Protein AF-A0A7Z0Q3G5-F1 (afdb_monomer_lite)

Sequence (96 aa):
MSTLLAPARVAALPRFVGSSLIGQLELNRHQYLRATLTERAGRQTISIARWKQTPTGERRCGQSLEFGAHRAAAVVQLLKEVLRAIEARGEGAENG

Structure (mmCIF, N/CA/C/O backbone):
data_AF-A0A7Z0Q3G5-F1
#
_entry.id   AF-A0A7Z0Q3G5-F1
#
loop_
_atom_site.group_PDB
_atom_site.id
_atom_site.type_symbol
_atom_site.label_atom_id
_atom_site.label_alt_id
_atom_site.label_comp_id
_atom_site.label_asym_id
_atom_site.label_entity_id
_atom_site.label_seq_id
_atom_site.pdbx_PDB_ins_code
_atom_site.Cartn_x
_atom_site.Cartn_y
_atom_site.Cartn_z
_atom_site.occupancy
_atom_site.B_iso_or_equiv
_atom_site.auth_seq_id
_atom_site.auth_comp_id
_atom_site.auth_asym_id
_atom_site.auth_atom_id
_atom_site.pdbx_PDB_model_num
ATOM 1 N N . MET A 1 1 ? -19.204 -35.763 9.855 1.00 38.19 1 MET A N 1
ATOM 2 C CA . MET A 1 1 ? -18.810 -34.901 10.991 1.00 38.19 1 MET A CA 1
ATOM 3 C C . MET A 1 1 ? -18.288 -33.597 10.408 1.00 38.19 1 MET A C 1
ATOM 5 O O . MET A 1 1 ? -17.255 -33.623 9.758 1.00 38.19 1 MET A O 1
ATOM 9 N N . SER A 1 2 ? -19.058 -32.510 10.511 1.00 37.62 2 SER A N 1
ATOM 10 C CA . SER A 1 2 ? -18.745 -31.210 9.896 1.00 37.62 2 SER A CA 1
ATOM 11 C C . SER A 1 2 ? -18.316 -30.237 10.988 1.00 37.62 2 SER A C 1
ATOM 13 O O . SER A 1 2 ? -19.136 -29.846 11.818 1.00 37.62 2 SER A O 1
ATOM 15 N N . THR A 1 3 ? -17.035 -29.882 11.024 1.00 40.91 3 THR A N 1
ATOM 16 C CA . THR A 1 3 ? -16.486 -28.942 12.007 1.00 40.91 3 THR A CA 1
ATOM 17 C C . THR A 1 3 ? -16.780 -27.517 11.546 1.00 40.91 3 THR A C 1
ATOM 19 O O . THR A 1 3 ? -16.144 -27.006 10.628 1.00 40.91 3 THR A O 1
ATOM 22 N N . LEU A 1 4 ? -17.769 -26.874 12.168 1.00 44.00 4 LEU A N 1
ATOM 23 C CA . LEU A 1 4 ? -18.014 -25.441 12.016 1.00 44.00 4 LEU A CA 1
ATOM 24 C C . LEU A 1 4 ? -16.863 -24.678 12.691 1.00 44.00 4 LEU A C 1
ATOM 26 O O . LEU A 1 4 ? -16.729 -24.720 13.914 1.00 44.00 4 LEU A O 1
ATOM 30 N N . LEU A 1 5 ? -16.025 -23.990 11.908 1.00 41.66 5 LEU A N 1
ATOM 31 C CA . LEU A 1 5 ? -15.090 -23.005 12.452 1.00 41.66 5 LEU A CA 1
ATOM 32 C C . LEU A 1 5 ? -15.891 -21.834 13.031 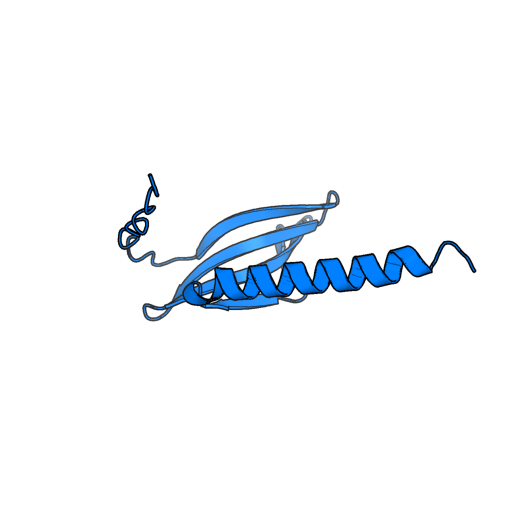1.00 41.66 5 LEU A C 1
ATOM 34 O O . LEU A 1 5 ? -16.619 -21.147 12.314 1.00 41.66 5 LEU A O 1
ATOM 38 N N . ALA A 1 6 ? -15.745 -21.604 14.334 1.00 37.31 6 ALA A N 1
ATOM 39 C CA . ALA A 1 6 ? -16.285 -20.428 14.998 1.00 37.31 6 ALA A CA 1
ATOM 40 C C . ALA A 1 6 ? -15.642 -19.144 14.431 1.00 37.31 6 ALA A C 1
ATOM 42 O O . ALA A 1 6 ? -14.443 -19.145 14.129 1.00 37.31 6 ALA A O 1
ATOM 43 N N . PRO A 1 7 ? -16.392 -18.033 14.308 1.00 39.41 7 PRO A N 1
ATOM 44 C CA . PRO A 1 7 ? -15.824 -16.760 13.889 1.00 39.41 7 PRO A CA 1
ATOM 45 C C . PRO A 1 7 ? -14.771 -16.317 14.908 1.00 39.41 7 PRO A C 1
ATOM 47 O O . PRO A 1 7 ? -15.046 -16.219 16.107 1.00 39.41 7 PRO A O 1
ATOM 50 N N . ALA A 1 8 ? -13.555 -16.056 14.426 1.00 42.72 8 ALA A N 1
ATOM 51 C CA . ALA A 1 8 ? -12.487 -15.497 15.238 1.00 42.72 8 ALA A CA 1
ATOM 52 C C . ALA A 1 8 ? -12.992 -14.209 15.906 1.00 42.72 8 ALA A C 1
ATOM 54 O O . ALA A 1 8 ? -13.379 -13.251 15.232 1.00 42.72 8 ALA A O 1
ATOM 55 N N . ARG A 1 9 ? -13.021 -14.197 17.243 1.00 36.25 9 ARG A N 1
ATOM 56 C CA . ARG A 1 9 ? -13.326 -12.999 18.027 1.00 36.25 9 ARG A CA 1
ATOM 57 C C . ARG A 1 9 ? -12.250 -11.956 17.737 1.00 36.25 9 ARG A C 1
ATOM 59 O O . ARG A 1 9 ? -11.138 -12.051 18.248 1.00 36.25 9 ARG A O 1
ATOM 66 N N . VAL A 1 10 ? -12.589 -10.958 16.927 1.00 36.59 10 VAL A N 1
ATOM 67 C CA . VAL A 1 10 ? -11.778 -9.750 16.776 1.00 36.59 10 VAL A CA 1
ATOM 68 C C . VAL A 1 10 ? -11.922 -8.965 18.076 1.00 36.59 10 VAL A C 1
ATOM 70 O O . VAL A 1 10 ? -12.925 -8.288 18.299 1.00 36.59 10 VAL A O 1
ATOM 73 N N . ALA A 1 11 ? -10.951 -9.114 18.977 1.00 39.06 11 ALA A N 1
ATOM 74 C CA . ALA A 1 11 ? -10.824 -8.226 20.123 1.00 39.06 11 ALA A CA 1
ATOM 75 C C . ALA A 1 11 ? -10.716 -6.781 19.613 1.00 39.06 11 ALA A C 1
ATOM 77 O O . ALA A 1 11 ? -9.977 -6.509 18.664 1.00 39.06 11 ALA A O 1
ATOM 78 N N . ALA A 1 12 ? -11.476 -5.865 20.217 1.00 35.44 12 ALA A N 1
ATOM 79 C CA . ALA A 1 12 ? -11.397 -4.446 19.901 1.00 35.44 12 ALA A CA 1
ATOM 80 C C . ALA A 1 12 ? -9.959 -3.968 20.151 1.00 35.44 12 ALA A C 1
ATOM 82 O O . ALA A 1 12 ? -9.504 -3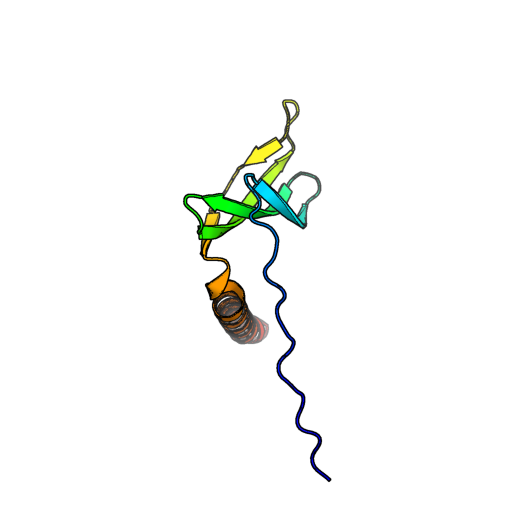.926 21.294 1.00 35.44 12 ALA A O 1
ATOM 83 N N . LEU A 1 13 ? -9.231 -3.666 19.075 1.00 42.91 13 LEU A N 1
ATOM 84 C CA . LEU A 1 13 ? -7.879 -3.127 19.171 1.00 42.91 13 LEU A CA 1
ATOM 85 C C . LEU A 1 13 ? -7.938 -1.774 19.906 1.00 42.91 13 LEU A C 1
ATOM 87 O O . LEU A 1 13 ? -8.884 -1.010 19.683 1.00 42.91 13 LEU A O 1
ATOM 91 N N . PRO A 1 14 ? -6.970 -1.466 20.789 1.00 44.59 14 PRO A N 1
ATOM 92 C CA . PRO A 1 14 ? -6.921 -0.179 21.475 1.00 44.59 14 PRO A CA 1
ATOM 93 C C . PRO A 1 14 ? -6.941 0.969 20.457 1.00 44.59 14 PRO A C 1
ATOM 95 O O . PRO A 1 14 ? -6.303 0.881 19.407 1.00 44.59 14 PRO A O 1
ATOM 98 N N . ARG A 1 15 ? -7.687 2.039 20.770 1.00 49.41 15 ARG A N 1
ATOM 99 C CA . ARG A 1 15 ? -7.750 3.261 19.951 1.00 49.41 15 ARG A CA 1
ATOM 100 C C . ARG A 1 15 ? -6.346 3.855 19.866 1.00 49.41 15 ARG A C 1
ATOM 102 O O . ARG A 1 15 ? -5.805 4.320 20.867 1.00 49.41 15 ARG A O 1
ATOM 109 N N . PHE A 1 16 ? -5.735 3.770 18.695 1.00 52.19 16 PHE A N 1
ATOM 110 C CA . PHE A 1 16 ? -4.359 4.163 18.456 1.00 52.19 16 PHE A CA 1
ATOM 111 C C . PHE A 1 16 ? -4.345 5.592 17.926 1.00 52.19 16 PHE A C 1
ATOM 113 O O . PHE A 1 16 ? -4.570 5.825 16.745 1.00 52.19 16 PHE A O 1
ATOM 120 N N . VAL A 1 17 ? -4.060 6.571 18.784 1.00 52.75 17 VAL A N 1
ATOM 121 C CA . VAL A 1 17 ? -3.874 7.960 18.343 1.00 52.75 17 VAL A CA 1
ATOM 122 C C . VAL A 1 17 ? -2.475 8.093 17.738 1.00 52.75 17 VAL A C 1
ATOM 124 O O . VAL A 1 17 ? -1.499 8.324 18.446 1.00 52.75 17 VAL A O 1
ATOM 127 N N . GLY A 1 18 ? -2.361 7.899 16.424 1.00 68.31 18 GLY A N 1
ATOM 128 C CA . GLY A 1 18 ? -1.090 8.020 15.711 1.00 68.31 18 GLY A CA 1
ATOM 129 C C . GLY A 1 18 ? -1.091 7.373 14.328 1.00 68.31 18 GLY A C 1
ATOM 130 O O . GLY A 1 18 ? -2.120 6.914 13.833 1.00 68.31 18 GLY A O 1
ATOM 131 N N . SER A 1 19 ? 0.093 7.329 13.712 1.00 81.06 19 SER A N 1
ATOM 132 C CA . SER A 1 19 ? 0.383 6.527 12.518 1.00 81.06 19 SER A CA 1
ATOM 133 C C . SER A 1 19 ? 1.291 5.365 12.908 1.00 81.06 19 SER A C 1
ATOM 135 O O . SER A 1 19 ? 2.397 5.605 13.386 1.00 81.06 19 SER A O 1
ATOM 137 N N . SER A 1 20 ? 0.864 4.123 12.692 1.00 90.00 20 SER A N 1
ATOM 138 C CA . SER A 1 20 ? 1.701 2.936 12.885 1.00 90.00 20 SER A CA 1
ATOM 139 C C . SER A 1 20 ? 2.119 2.345 11.542 1.00 90.00 20 SER A C 1
ATOM 141 O O . SER A 1 20 ? 1.343 2.303 10.587 1.00 90.00 20 SER A O 1
ATOM 143 N N . LEU A 1 21 ? 3.376 1.912 11.448 1.00 91.38 21 LEU A N 1
ATOM 144 C CA . LEU A 1 21 ? 3.864 1.138 10.311 1.00 91.38 21 LEU A CA 1
ATOM 145 C C . LEU A 1 21 ? 3.285 -0.278 10.403 1.00 91.38 21 LEU A C 1
ATOM 147 O O . LEU A 1 21 ? 3.534 -0.975 11.381 1.00 91.38 21 LEU A O 1
ATOM 151 N N . ILE A 1 22 ? 2.526 -0.696 9.390 1.00 92.75 22 ILE A N 1
ATOM 152 C CA . ILE A 1 22 ? 1.991 -2.063 9.294 1.00 92.75 22 ILE A CA 1
ATOM 153 C C . ILE A 1 22 ? 3.015 -2.970 8.613 1.00 92.75 22 ILE A C 1
ATOM 155 O O . ILE A 1 22 ? 3.214 -4.112 9.012 1.00 92.75 22 ILE A O 1
ATOM 159 N N . GLY A 1 23 ? 3.654 -2.460 7.559 1.00 91.75 23 GLY A N 1
ATOM 160 C CA . GLY A 1 23 ? 4.602 -3.229 6.770 1.00 91.75 23 GLY A CA 1
ATOM 161 C C . GLY A 1 23 ? 5.294 -2.396 5.703 1.00 91.75 23 GLY A C 1
ATOM 162 O O . GLY A 1 23 ? 4.842 -1.306 5.331 1.00 91.75 23 GLY A O 1
ATOM 163 N N . GLN A 1 24 ? 6.404 -2.935 5.211 1.00 94.50 24 GLN A N 1
ATOM 164 C CA . GLN A 1 24 ? 7.217 -2.341 4.163 1.00 94.50 24 GLN A CA 1
ATOM 165 C C . GLN A 1 24 ? 7.661 -3.431 3.186 1.00 94.50 24 GLN A C 1
ATOM 167 O O . GLN A 1 24 ? 8.028 -4.524 3.608 1.00 94.50 24 GLN A O 1
ATOM 172 N N . LEU A 1 25 ? 7.619 -3.124 1.891 1.00 93.19 25 LEU A N 1
ATOM 173 C CA . LEU A 1 25 ? 8.079 -4.004 0.820 1.00 93.19 25 LEU A CA 1
ATOM 174 C C . LEU A 1 25 ? 9.083 -3.250 -0.047 1.00 93.19 25 LEU A C 1
ATOM 176 O O . LEU A 1 25 ? 8.751 -2.205 -0.609 1.00 93.19 25 LEU A O 1
ATOM 180 N N . GLU A 1 26 ? 10.302 -3.765 -0.160 1.00 93.88 26 GLU A N 1
ATOM 181 C CA . GLU A 1 26 ? 11.319 -3.175 -1.028 1.00 93.88 26 GLU A CA 1
ATOM 182 C C . GLU A 1 26 ? 10.943 -3.334 -2.504 1.00 93.88 26 GLU A C 1
ATOM 184 O O . GLU A 1 26 ? 10.515 -4.397 -2.944 1.00 93.88 26 GLU A O 1
ATOM 189 N N . LEU A 1 27 ? 11.100 -2.255 -3.272 1.00 89.75 27 LEU A N 1
ATOM 190 C CA . LEU A 1 27 ? 10.988 -2.272 -4.733 1.00 89.75 27 LEU A CA 1
ATOM 191 C C . LEU A 1 27 ? 12.375 -2.315 -5.382 1.00 89.75 27 LEU A C 1
ATOM 193 O O . LEU A 1 27 ? 12.553 -2.901 -6.444 1.00 89.75 27 LEU A O 1
ATOM 197 N N . ASN A 1 28 ? 13.346 -1.634 -4.770 1.00 91.94 28 ASN A N 1
ATOM 198 C CA . ASN A 1 28 ? 14.770 -1.651 -5.100 1.00 91.94 28 ASN A CA 1
ATOM 199 C C . ASN A 1 28 ? 15.567 -1.019 -3.944 1.00 91.94 28 ASN A C 1
ATOM 201 O O . ASN A 1 28 ? 14.980 -0.489 -3.004 1.00 91.94 28 ASN A O 1
ATOM 205 N N . ARG A 1 29 ? 16.903 -0.972 -4.063 1.00 90.56 29 ARG A N 1
ATOM 206 C CA . ARG A 1 29 ? 17.815 -0.417 -3.038 1.00 90.56 29 ARG A CA 1
ATOM 207 C C . ARG A 1 29 ? 17.502 1.009 -2.557 1.00 90.56 29 ARG A C 1
ATOM 209 O O . ARG A 1 29 ? 18.013 1.420 -1.526 1.00 90.56 29 ARG A O 1
ATOM 216 N N . HIS A 1 30 ? 16.728 1.783 -3.321 1.00 92.62 30 HIS A N 1
ATOM 217 C CA . HIS A 1 30 ? 16.412 3.183 -3.023 1.00 92.62 30 HIS A CA 1
ATOM 218 C C . HIS A 1 30 ? 14.920 3.431 -2.799 1.00 92.62 30 HIS A C 1
ATOM 220 O O . HIS A 1 30 ? 14.550 4.566 -2.498 1.00 92.62 30 HIS A O 1
ATOM 226 N N . GLN A 1 31 ? 14.047 2.437 -2.999 1.00 93.62 31 GLN A N 1
ATOM 227 C CA . GLN A 1 31 ? 12.594 2.619 -3.014 1.00 93.62 31 GLN A CA 1
ATOM 228 C C . GLN A 1 31 ? 11.859 1.449 -2.370 1.00 93.62 31 GLN A C 1
ATOM 230 O O . GLN A 1 31 ? 12.195 0.288 -2.584 1.00 93.62 31 GLN A O 1
ATOM 235 N N . TYR A 1 32 ? 10.775 1.758 -1.668 1.00 93.56 32 TYR A N 1
ATOM 236 C CA . TYR A 1 32 ? 9.914 0.764 -1.037 1.00 93.56 32 TYR A CA 1
ATOM 237 C C . TYR A 1 32 ? 8.453 1.227 -1.027 1.00 93.56 32 TYR A C 1
ATOM 239 O O . TYR A 1 32 ? 8.146 2.421 -1.095 1.00 93.56 32 TYR A O 1
ATOM 247 N N . LEU A 1 33 ? 7.532 0.272 -0.949 1.00 94.50 33 LEU A N 1
ATOM 248 C CA . LEU A 1 33 ? 6.144 0.509 -0.578 1.00 94.50 33 LEU A CA 1
ATOM 249 C C . LEU A 1 33 ? 6.032 0.454 0.938 1.00 94.50 33 LEU A C 1
ATOM 251 O O . LEU A 1 33 ? 6.556 -0.459 1.570 1.00 94.50 33 LEU A O 1
ATOM 255 N N . ARG A 1 34 ? 5.331 1.420 1.521 1.00 94.00 34 ARG A N 1
ATOM 256 C CA . ARG A 1 34 ? 5.075 1.486 2.958 1.00 94.00 34 ARG A CA 1
ATOM 257 C C . ARG A 1 34 ? 3.576 1.521 3.198 1.00 94.00 34 ARG A C 1
ATOM 259 O O . ARG A 1 34 ? 2.897 2.371 2.621 1.00 94.00 34 ARG A O 1
ATOM 266 N N . ALA A 1 35 ? 3.096 0.624 4.052 1.00 94.69 35 ALA A N 1
ATOM 267 C CA . ALA A 1 35 ? 1.721 0.587 4.523 1.00 94.69 35 ALA A CA 1
ATOM 268 C C . ALA A 1 35 ? 1.649 1.131 5.953 1.00 94.69 35 ALA A C 1
ATOM 270 O O . ALA A 1 35 ? 2.327 0.620 6.847 1.00 94.69 35 ALA A O 1
ATOM 271 N N . THR A 1 36 ? 0.823 2.147 6.182 1.00 94.00 36 THR A N 1
ATOM 272 C CA . THR A 1 36 ? 0.586 2.717 7.511 1.00 94.00 36 THR A CA 1
ATOM 273 C C . THR A 1 36 ? -0.882 2.623 7.902 1.00 94.00 36 THR A C 1
ATOM 275 O O . THR A 1 36 ? -1.766 2.749 7.054 1.00 94.00 36 THR A O 1
ATOM 278 N N . LEU A 1 37 ? -1.142 2.403 9.191 1.00 94.25 37 LEU A N 1
ATOM 279 C CA . LEU A 1 37 ? -2.460 2.517 9.803 1.00 94.25 3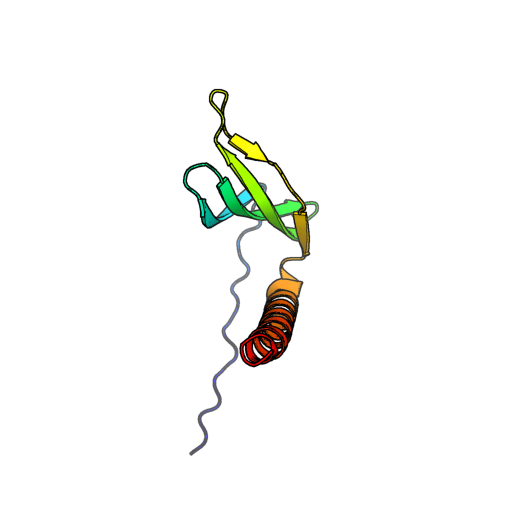7 LEU A CA 1
ATOM 280 C C . LEU A 1 37 ? -2.515 3.844 10.549 1.00 94.25 37 LEU A C 1
ATOM 282 O O . LEU A 1 37 ? -1.677 4.114 11.405 1.00 94.25 37 LEU A O 1
ATOM 286 N N . THR A 1 38 ? -3.505 4.664 10.238 1.00 92.88 38 THR A N 1
ATOM 287 C CA . THR A 1 38 ? -3.756 5.926 10.936 1.00 92.88 38 THR A CA 1
ATOM 288 C C . THR A 1 38 ? -5.145 5.904 11.546 1.00 92.88 38 THR A C 1
ATOM 290 O O . THR A 1 38 ? -6.077 5.385 10.932 1.00 92.88 38 THR A O 1
ATOM 293 N N . GLU A 1 39 ? -5.303 6.472 12.739 1.00 91.56 39 GLU A N 1
ATOM 294 C CA . GLU A 1 39 ? -6.625 6.742 13.304 1.00 91.56 39 GLU A CA 1
ATOM 295 C C . GLU A 1 39 ? -6.920 8.239 13.238 1.00 91.56 39 GLU A C 1
ATOM 297 O O . GLU A 1 39 ? -6.169 9.067 13.754 1.00 91.56 39 GLU A O 1
ATOM 302 N N . ARG A 1 40 ? -8.039 8.599 12.608 1.00 82.44 40 ARG A N 1
ATOM 303 C CA . ARG A 1 40 ? -8.523 9.978 12.553 1.00 82.44 40 ARG A CA 1
ATOM 304 C C . ARG A 1 40 ? -10.015 10.003 12.831 1.00 82.44 40 ARG A C 1
ATOM 306 O O . ARG A 1 40 ? -10.783 9.322 12.157 1.00 82.44 40 ARG A O 1
ATOM 313 N N . ALA A 1 41 ? -10.424 10.801 13.819 1.00 85.50 41 ALA A N 1
ATOM 314 C CA . ALA A 1 41 ? -11.825 10.933 14.231 1.00 85.50 41 ALA A CA 1
ATOM 315 C C . ALA A 1 41 ? -12.514 9.569 14.486 1.00 85.50 41 ALA A C 1
ATOM 317 O O . ALA A 1 41 ? -13.629 9.327 14.026 1.00 85.50 41 ALA A O 1
ATOM 318 N N . GLY A 1 42 ? -11.814 8.651 15.168 1.00 87.38 42 GLY A N 1
ATOM 319 C CA . GLY A 1 42 ? -12.309 7.305 15.489 1.00 87.38 42 GLY A CA 1
ATOM 320 C C . GLY A 1 42 ? -12.408 6.349 14.296 1.00 87.38 42 GLY A C 1
ATOM 321 O O . GLY A 1 42 ? -12.974 5.265 14.422 1.00 87.38 42 GLY A O 1
ATOM 322 N N . ARG A 1 43 ? -11.887 6.733 13.124 1.00 90.44 43 ARG A N 1
ATOM 323 C CA . ARG A 1 43 ? -11.830 5.884 11.932 1.00 90.44 43 ARG A CA 1
ATOM 324 C C . ARG A 1 43 ? -10.396 5.478 11.656 1.00 90.44 43 ARG A C 1
ATOM 326 O O . ARG A 1 43 ? -9.510 6.325 11.580 1.00 90.44 43 ARG A O 1
ATOM 333 N N . GLN A 1 44 ? -10.202 4.182 11.460 1.00 94.88 44 GLN A N 1
ATOM 334 C CA . GLN A 1 44 ? -8.931 3.621 11.031 1.00 94.88 44 GLN A CA 1
ATOM 335 C C . GLN A 1 44 ? -8.834 3.632 9.505 1.00 94.88 44 GLN A C 1
ATOM 337 O O . GLN A 1 44 ? -9.731 3.139 8.812 1.00 94.88 44 GLN A O 1
ATOM 342 N N . THR A 1 45 ? -7.723 4.146 8.997 1.00 94.56 45 THR A N 1
ATOM 343 C CA . THR A 1 45 ? -7.423 4.270 7.572 1.00 94.56 45 THR A CA 1
ATOM 344 C C . THR A 1 45 ? -6.062 3.659 7.286 1.00 94.56 45 THR A C 1
ATOM 346 O O . THR A 1 45 ? -5.086 3.947 7.978 1.00 94.56 45 THR A O 1
ATOM 349 N N . ILE A 1 46 ? -6.002 2.821 6.255 1.00 94.75 46 ILE A N 1
ATOM 350 C CA . ILE A 1 46 ? -4.771 2.254 5.718 1.00 94.75 46 ILE A CA 1
ATOM 351 C C . ILE A 1 46 ? -4.322 3.129 4.552 1.00 94.75 46 ILE A C 1
ATOM 353 O O . ILE A 1 46 ? -5.107 3.395 3.642 1.00 94.75 46 ILE A O 1
ATOM 357 N N . SER A 1 47 ? -3.060 3.545 4.573 1.00 93.69 47 SER A N 1
ATOM 358 C CA . SER A 1 47 ? -2.411 4.257 3.474 1.00 93.69 47 SER A CA 1
ATOM 359 C C . SER A 1 47 ? -1.231 3.434 2.975 1.00 93.69 47 SER A C 1
ATOM 361 O O . SER A 1 47 ? -0.359 3.060 3.756 1.00 93.69 47 SER A O 1
ATOM 363 N N . ILE A 1 48 ? -1.201 3.135 1.679 1.00 94.75 48 ILE A N 1
ATOM 364 C CA . ILE A 1 48 ? -0.082 2.474 1.008 1.00 94.75 48 ILE A CA 1
ATOM 365 C C . ILE A 1 48 ? 0.493 3.465 0.008 1.00 94.75 48 ILE A C 1
ATOM 367 O O . ILE A 1 48 ? -0.206 3.913 -0.901 1.00 94.75 48 ILE A O 1
ATOM 371 N N . ALA A 1 49 ? 1.767 3.810 0.161 1.00 95.19 49 ALA A N 1
ATOM 372 C CA . ALA A 1 49 ? 2.442 4.735 -0.739 1.00 95.19 49 ALA A CA 1
ATOM 373 C C . ALA A 1 49 ? 3.860 4.268 -1.056 1.00 95.19 49 ALA A C 1
ATOM 375 O O . ALA A 1 49 ? 4.496 3.572 -0.262 1.00 95.19 49 ALA A O 1
ATOM 376 N N . ARG A 1 50 ? 4.376 4.711 -2.205 1.00 95.44 50 ARG A N 1
ATOM 377 C CA . ARG A 1 50 ? 5.793 4.559 -2.540 1.00 95.44 50 ARG A CA 1
ATOM 378 C C . ARG A 1 50 ? 6.622 5.636 -1.852 1.00 95.44 50 ARG A C 1
ATOM 380 O O . ARG A 1 50 ? 6.271 6.817 -1.873 1.00 95.44 50 ARG A O 1
ATOM 387 N N . TRP A 1 51 ? 7.748 5.220 -1.304 1.00 94.25 51 TRP A N 1
ATOM 388 C CA . TRP A 1 51 ? 8.750 6.056 -0.665 1.00 94.25 51 TRP A CA 1
ATOM 389 C C . TRP A 1 51 ? 10.112 5.785 -1.289 1.00 94.25 51 TRP A C 1
ATOM 391 O O . TRP A 1 51 ? 10.342 4.731 -1.884 1.00 94.25 51 TRP A O 1
ATOM 401 N N . LYS A 1 52 ? 11.006 6.762 -1.164 1.00 94.88 52 LYS A N 1
ATOM 402 C CA . LYS A 1 52 ? 12.405 6.637 -1.546 1.00 94.88 52 LYS A CA 1
ATOM 403 C C . LYS A 1 52 ? 13.315 7.129 -0.441 1.00 94.88 52 LYS A C 1
ATOM 405 O O . LYS A 1 52 ? 12.990 8.102 0.245 1.00 94.88 52 LYS A O 1
ATOM 410 N N . GLN A 1 53 ? 14.479 6.510 -0.345 1.00 93.25 53 GLN A N 1
ATOM 411 C CA . GLN A 1 53 ? 15.565 7.012 0.472 1.00 93.25 53 GLN A CA 1
ATOM 412 C C . GLN A 1 53 ? 16.328 8.085 -0.308 1.00 93.25 53 GLN A C 1
ATOM 414 O O . GLN A 1 53 ? 16.626 7.934 -1.494 1.00 93.25 53 GLN A O 1
ATOM 419 N N . THR A 1 54 ? 16.586 9.215 0.341 1.00 90.94 54 THR A N 1
ATOM 420 C CA . THR A 1 54 ? 17.382 10.316 -0.207 1.00 90.94 54 THR A CA 1
ATOM 421 C C . THR A 1 54 ? 18.489 10.678 0.783 1.00 90.94 54 THR A C 1
ATOM 423 O O . THR A 1 54 ? 18.368 10.332 1.961 1.00 90.94 54 THR A O 1
ATOM 426 N N . PRO A 1 55 ? 19.547 11.395 0.360 1.00 92.50 55 P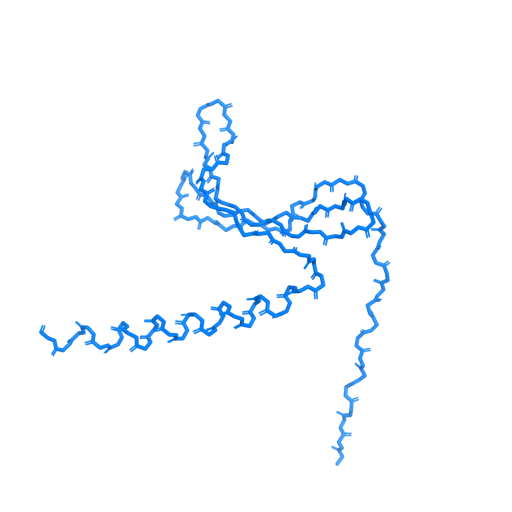RO A N 1
ATOM 427 C CA . PRO A 1 55 ? 20.599 11.830 1.280 1.00 92.50 55 PRO A CA 1
ATOM 428 C C . PRO A 1 55 ? 20.082 12.659 2.466 1.00 92.50 55 PRO A C 1
ATOM 430 O O . PRO A 1 55 ? 20.666 12.620 3.540 1.00 92.50 55 PRO A O 1
ATOM 433 N N . THR A 1 56 ? 18.968 13.378 2.296 1.00 91.44 56 THR A N 1
ATOM 434 C CA . THR A 1 56 ? 18.353 14.213 3.341 1.00 91.44 56 THR A CA 1
ATOM 435 C C . THR A 1 56 ? 17.236 13.498 4.107 1.00 91.44 56 THR A C 1
ATOM 437 O O . THR A 1 56 ? 16.500 14.141 4.850 1.00 91.44 56 THR A O 1
ATOM 440 N N . GLY A 1 57 ? 17.064 12.188 3.906 1.00 90.69 57 GLY A N 1
ATOM 441 C CA . GLY A 1 57 ? 16.055 11.373 4.582 1.00 90.69 57 GLY A CA 1
ATOM 442 C C . GLY A 1 57 ? 15.044 10.723 3.641 1.00 90.69 57 GLY A C 1
ATOM 443 O O . GLY A 1 57 ? 15.202 10.681 2.418 1.00 90.69 57 GLY A O 1
ATOM 444 N N . GLU A 1 58 ? 13.988 10.172 4.222 1.00 91.25 58 GLU A N 1
ATOM 445 C CA . GLU A 1 58 ? 12.947 9.474 3.475 1.00 91.25 58 GLU A CA 1
ATOM 446 C C . GLU A 1 58 ? 11.952 10.455 2.855 1.00 91.25 58 GLU A C 1
ATOM 448 O O . GLU A 1 58 ? 11.493 11.400 3.497 1.00 91.25 58 GLU A O 1
ATOM 453 N N . ARG A 1 59 ? 11.570 10.212 1.599 1.00 92.50 59 ARG A N 1
ATOM 454 C CA . ARG A 1 59 ? 10.580 11.032 0.898 1.00 92.50 59 ARG A CA 1
ATOM 455 C C . ARG A 1 59 ? 9.514 10.159 0.261 1.00 92.50 59 ARG A C 1
ATOM 457 O O . ARG A 1 59 ? 9.829 9.275 -0.532 1.00 92.50 59 ARG A O 1
ATOM 464 N N . ARG A 1 60 ? 8.242 10.472 0.505 1.00 91.44 60 ARG A N 1
ATOM 465 C CA . ARG A 1 60 ? 7.129 9.899 -0.262 1.00 91.44 60 ARG A CA 1
ATOM 466 C C . ARG A 1 60 ? 7.244 10.318 -1.732 1.00 91.44 60 ARG A C 1
ATOM 468 O O . ARG A 1 60 ? 7.475 11.487 -2.048 1.00 91.44 60 ARG A O 1
ATOM 475 N N . CYS A 1 61 ? 7.124 9.366 -2.648 1.00 88.56 61 CYS A N 1
ATOM 476 C CA . CYS A 1 61 ? 7.294 9.592 -4.080 1.00 88.56 61 CYS A CA 1
ATOM 477 C C . CYS A 1 61 ? 6.432 8.633 -4.912 1.00 88.56 61 CYS A C 1
ATOM 479 O O . CYS A 1 61 ? 6.904 7.633 -5.448 1.00 88.56 61 CYS A O 1
ATOM 481 N N . GLY A 1 62 ? 5.155 8.944 -5.078 1.00 78.69 62 GLY A N 1
ATOM 482 C CA . GLY A 1 62 ? 4.275 8.168 -5.945 1.00 78.69 62 GLY A CA 1
ATOM 483 C C . GLY A 1 62 ? 2.828 8.256 -5.513 1.00 78.69 62 GLY A C 1
ATOM 484 O O . GLY A 1 62 ? 2.497 8.943 -4.545 1.00 78.69 62 GLY A O 1
ATOM 485 N N . GLN A 1 63 ? 1.987 7.548 -6.259 1.00 73.19 63 GLN A N 1
ATOM 486 C CA . GLN A 1 63 ? 0.574 7.429 -5.947 1.00 73.19 63 GLN A CA 1
ATOM 487 C C . GLN A 1 63 ? 0.371 6.748 -4.594 1.00 73.19 63 GLN A C 1
ATOM 489 O O . GLN A 1 63 ? 1.209 5.975 -4.117 1.00 73.19 63 GLN A O 1
ATOM 494 N N . SER A 1 64 ? -0.757 7.087 -3.982 1.00 83.75 64 SER A N 1
ATOM 495 C CA . SER A 1 64 ? -1.206 6.517 -2.728 1.00 83.75 64 SER A CA 1
ATOM 496 C C . SER A 1 64 ? -2.513 5.801 -2.944 1.00 83.75 64 SER A C 1
ATOM 498 O O . SER A 1 64 ? -3.435 6.376 -3.516 1.00 83.75 64 SER A O 1
ATOM 500 N N . LEU A 1 65 ? -2.604 4.591 -2.418 1.00 92.44 65 LEU A N 1
ATOM 501 C CA . LEU A 1 65 ? -3.873 3.928 -2.204 1.00 92.44 65 LEU A CA 1
ATOM 502 C C . LEU A 1 65 ? -4.263 4.152 -0.744 1.00 92.44 65 LEU A C 1
ATOM 504 O O . LEU A 1 65 ? -3.497 3.808 0.153 1.00 92.44 65 LEU A O 1
ATOM 508 N N . GLU A 1 66 ? -5.422 4.758 -0.507 1.00 93.56 66 GLU A N 1
ATOM 509 C CA . GLU A 1 66 ? -5.934 5.004 0.839 1.00 93.56 66 GLU A CA 1
ATOM 510 C C . GLU A 1 66 ? -7.362 4.479 0.967 1.00 93.56 66 GLU A C 1
ATOM 512 O O . GLU A 1 66 ? -8.205 4.712 0.101 1.00 93.56 66 GLU A O 1
ATOM 517 N N . PHE A 1 67 ? -7.632 3.739 2.039 1.00 95.19 67 PHE A N 1
ATOM 518 C CA . PHE A 1 67 ? -8.947 3.163 2.297 1.00 95.19 67 PHE A CA 1
ATOM 519 C C . PHE A 1 67 ? -9.152 2.906 3.789 1.00 95.19 67 PHE A C 1
ATOM 521 O O . PHE A 1 67 ? -8.210 2.677 4.541 1.00 95.19 67 PHE A O 1
ATOM 528 N N . GLY A 1 68 ? -10.410 2.914 4.234 1.00 95.62 68 GLY A N 1
ATOM 529 C CA . GLY A 1 68 ? -10.739 2.554 5.613 1.00 95.62 68 GLY A CA 1
ATOM 530 C C . GLY A 1 68 ? -10.334 1.110 5.921 1.00 95.62 68 GLY A C 1
ATOM 531 O O . GLY A 1 68 ? -10.580 0.222 5.107 1.00 95.62 68 GLY A O 1
ATOM 532 N N . ALA A 1 69 ? -9.776 0.860 7.107 1.00 94.88 69 ALA A N 1
ATOM 533 C CA . ALA A 1 69 ? -9.258 -0.456 7.500 1.00 94.88 69 ALA A CA 1
ATOM 534 C C . ALA A 1 69 ? -10.313 -1.575 7.393 1.00 94.88 69 ALA A C 1
ATOM 536 O O . ALA A 1 69 ? -10.001 -2.690 6.982 1.00 94.88 69 ALA A O 1
ATOM 537 N N . HIS A 1 70 ? -11.588 -1.249 7.635 1.00 95.25 70 HIS A N 1
ATOM 538 C CA . HIS 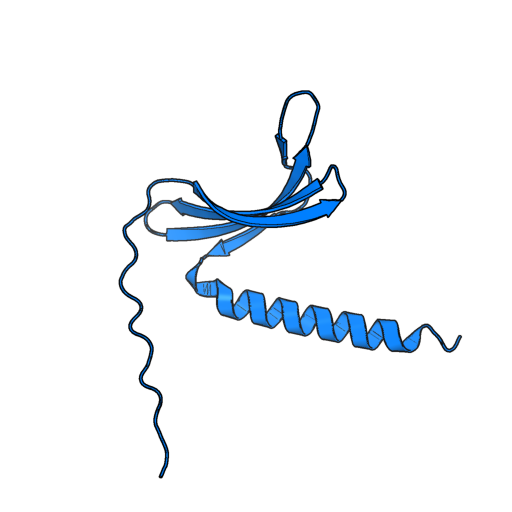A 1 70 ? -12.729 -2.160 7.463 1.00 95.25 70 HIS A CA 1
ATOM 539 C C . HIS A 1 70 ? -12.903 -2.703 6.030 1.00 95.25 70 HIS A C 1
ATOM 541 O O . HIS A 1 70 ? -13.636 -3.664 5.829 1.00 95.25 70 HIS A O 1
ATOM 547 N N . ARG A 1 71 ? -12.249 -2.103 5.024 1.00 96.75 71 ARG A N 1
ATOM 548 C CA . ARG A 1 71 ? -12.308 -2.520 3.611 1.00 96.75 71 ARG A CA 1
ATOM 549 C C . ARG A 1 71 ? -11.108 -3.355 3.173 1.00 96.75 71 ARG A C 1
ATOM 551 O O . ARG A 1 71 ? -11.061 -3.752 2.012 1.00 96.75 71 ARG A O 1
ATOM 558 N N . ALA A 1 72 ? -10.150 -3.630 4.061 1.00 94.94 72 ALA A N 1
ATOM 559 C CA . ALA A 1 72 ? -8.896 -4.288 3.698 1.00 94.94 72 ALA A CA 1
ATOM 560 C C . ALA A 1 72 ? -9.104 -5.615 2.952 1.00 94.94 72 ALA A C 1
ATOM 562 O O . ALA A 1 72 ? -8.476 -5.833 1.921 1.00 94.94 72 ALA A O 1
ATOM 563 N N . ALA A 1 73 ? -10.038 -6.457 3.404 1.00 95.50 73 ALA A N 1
ATOM 564 C CA . ALA A 1 73 ? -10.335 -7.730 2.748 1.00 95.50 73 ALA A CA 1
ATOM 565 C C . ALA A 1 73 ? -10.830 -7.555 1.299 1.00 95.50 73 ALA A C 1
ATOM 567 O O . ALA A 1 73 ? -10.359 -8.248 0.399 1.00 95.50 73 ALA A O 1
ATOM 568 N N . ALA A 1 74 ? -11.727 -6.593 1.056 1.00 97.00 74 ALA A N 1
ATOM 569 C CA . ALA A 1 74 ? -12.241 -6.306 -0.284 1.00 97.00 74 ALA A CA 1
ATOM 570 C C . ALA A 1 74 ? -11.144 -5.755 -1.209 1.00 97.00 74 ALA A C 1
ATOM 572 O O . ALA A 1 74 ? -11.057 -6.151 -2.369 1.00 97.00 74 ALA A O 1
ATOM 573 N N . VAL A 1 75 ? -10.270 -4.887 -0.687 1.00 96.44 75 VAL A N 1
ATOM 574 C CA . VAL A 1 75 ? -9.120 -4.362 -1.440 1.00 96.44 75 VAL A CA 1
ATOM 575 C C . VAL A 1 75 ? -8.146 -5.482 -1.802 1.00 96.44 75 VAL A C 1
ATOM 577 O O . VAL A 1 75 ? -7.717 -5.564 -2.947 1.00 96.44 75 VAL A O 1
ATOM 580 N N . VAL A 1 76 ? -7.838 -6.383 -0.865 1.00 96.00 76 VAL A N 1
ATOM 581 C CA . VAL A 1 76 ? -6.989 -7.553 -1.138 1.00 96.00 76 VAL A CA 1
ATOM 582 C C . VAL A 1 76 ? -7.606 -8.439 -2.217 1.00 96.00 76 VAL A C 1
ATOM 584 O O . VAL A 1 76 ? -6.889 -8.881 -3.111 1.00 96.00 76 VAL A O 1
ATOM 587 N N . GLN A 1 77 ? -8.919 -8.678 -2.173 1.00 97.56 77 GLN A N 1
ATOM 588 C CA . GLN A 1 77 ? -9.593 -9.451 -3.215 1.00 97.56 77 GLN A CA 1
ATOM 589 C C . GLN A 1 77 ? -9.469 -8.776 -4.585 1.00 97.56 77 GLN A C 1
ATOM 591 O O . GLN A 1 77 ? -9.093 -9.435 -5.548 1.00 97.56 77 GLN A O 1
ATOM 596 N N . LEU A 1 78 ? -9.711 -7.465 -4.669 1.00 97.00 78 LEU A N 1
ATOM 597 C CA . LEU A 1 78 ? -9.563 -6.718 -5.918 1.00 97.00 78 LEU A CA 1
ATOM 598 C C . LEU A 1 78 ? -8.133 -6.808 -6.471 1.00 97.00 78 LEU A C 1
ATOM 600 O O . LEU A 1 78 ? -7.956 -7.046 -7.661 1.00 97.00 78 LEU A O 1
ATOM 604 N N . LEU A 1 79 ? -7.115 -6.665 -5.618 1.00 94.19 79 LEU A N 1
ATOM 605 C CA . LEU A 1 79 ? -5.714 -6.776 -6.035 1.00 94.19 79 LEU A CA 1
ATOM 606 C C . LEU A 1 79 ? -5.373 -8.175 -6.571 1.00 94.19 79 LEU A C 1
ATOM 608 O O . LEU A 1 79 ? -4.608 -8.281 -7.525 1.00 94.19 79 LEU A O 1
ATOM 612 N N . LYS A 1 80 ? -5.969 -9.237 -6.011 1.00 96.75 80 LYS A N 1
ATOM 613 C CA . LYS A 1 80 ? -5.829 -10.601 -6.548 1.00 96.75 80 LYS A CA 1
ATOM 614 C C . LYS A 1 80 ? -6.450 -10.735 -7.937 1.00 96.75 80 LYS A C 1
ATOM 616 O O . LYS A 1 80 ? -5.831 -11.338 -8.805 1.00 96.75 80 LYS A O 1
ATOM 621 N N . GLU A 1 81 ? -7.636 -10.170 -8.164 1.00 97.62 81 GLU A N 1
ATOM 622 C CA . GLU A 1 81 ? -8.255 -10.198 -9.499 1.00 97.62 81 GLU A CA 1
ATOM 623 C C . GLU A 1 81 ? -7.450 -9.382 -10.519 1.00 97.62 81 GLU A C 1
ATOM 625 O O . GLU A 1 81 ? -7.286 -9.810 -11.659 1.00 97.62 81 GLU A O 1
ATOM 630 N N . VAL A 1 82 ? -6.886 -8.239 -10.110 1.00 95.44 82 VAL A N 1
ATOM 631 C CA . VAL A 1 82 ? -5.970 -7.457 -10.955 1.00 95.44 82 VAL A CA 1
ATOM 632 C C . VAL A 1 82 ? -4.735 -8.277 -11.326 1.00 95.44 82 VAL A C 1
ATOM 634 O O . VAL A 1 82 ? -4.352 -8.279 -12.493 1.00 95.44 82 VAL A O 1
ATOM 637 N N . LEU A 1 83 ? -4.136 -8.994 -10.369 1.00 94.88 83 LEU A N 1
ATOM 638 C CA . LEU A 1 83 ? -2.976 -9.847 -10.631 1.00 94.88 83 LEU A CA 1
ATOM 639 C C . LEU A 1 83 ? -3.307 -10.942 -11.654 1.00 94.88 83 LEU A C 1
ATOM 641 O O . LEU A 1 83 ? -2.623 -11.039 -12.667 1.00 94.88 83 LEU A O 1
ATOM 645 N N . ARG A 1 84 ? -4.419 -11.662 -11.461 1.00 95.88 84 ARG A N 1
ATOM 646 C CA . ARG A 1 84 ? -4.898 -12.671 -12.421 1.00 95.88 84 ARG A CA 1
ATOM 647 C C . ARG A 1 84 ? -5.114 -12.091 -13.818 1.00 95.88 84 ARG A C 1
ATOM 649 O O . ARG A 1 84 ? -4.767 -12.715 -14.813 1.00 95.88 84 ARG A O 1
ATOM 656 N N . ALA A 1 85 ? -5.688 -10.890 -13.908 1.00 96.19 85 ALA A N 1
ATOM 657 C CA . ALA A 1 85 ? -5.919 -10.224 -15.187 1.00 96.19 85 ALA A CA 1
ATOM 658 C C . ALA A 1 85 ? -4.615 -9.793 -15.883 1.00 96.19 85 ALA A C 1
ATOM 660 O O . ALA A 1 85 ? -4.577 -9.730 -17.111 1.00 96.19 85 ALA A O 1
ATOM 661 N N . ILE A 1 86 ? -3.561 -9.477 -15.123 1.00 94.00 86 ILE A N 1
ATOM 662 C CA . ILE A 1 86 ? -2.223 -9.190 -15.659 1.00 94.00 86 ILE A CA 1
ATOM 663 C C . ILE A 1 86 ? -1.567 -10.482 -16.154 1.00 94.00 86 ILE A C 1
ATOM 665 O O . ILE A 1 86 ? -1.069 -10.504 -17.276 1.00 94.00 86 ILE A O 1
ATOM 669 N N . GLU A 1 87 ? -1.611 -11.552 -15.359 1.00 93.38 87 GLU A N 1
ATOM 670 C CA . GLU A 1 87 ? -1.054 -12.870 -15.702 1.00 93.38 87 GLU A CA 1
ATOM 671 C C . GLU A 1 87 ? -1.682 -13.419 -16.988 1.00 93.38 87 GLU A C 1
ATOM 673 O O . GLU A 1 87 ? -0.969 -13.719 -17.942 1.00 93.38 87 GLU A O 1
ATOM 678 N N . ALA A 1 88 ? -3.015 -13.390 -17.086 1.00 93.50 88 ALA A N 1
ATOM 679 C CA . ALA A 1 88 ? -3.743 -13.825 -18.278 1.00 93.50 88 ALA A CA 1
ATOM 680 C C . ALA A 1 88 ? -3.376 -13.038 -19.554 1.00 93.50 88 ALA A C 1
ATOM 682 O O . ALA A 1 88 ? -3.565 -13.530 -20.664 1.00 93.50 88 ALA A O 1
ATOM 683 N N . ARG A 1 89 ? -2.874 -11.800 -19.422 1.00 88.44 89 ARG A N 1
ATOM 684 C CA . ARG A 1 89 ? -2.365 -11.003 -20.553 1.00 88.44 89 ARG A CA 1
ATOM 685 C C . ARG A 1 89 ? -0.895 -11.296 -20.853 1.00 88.44 89 ARG A C 1
ATOM 687 O O . ARG A 1 89 ? -0.507 -11.235 -22.014 1.00 88.44 89 ARG A O 1
ATOM 694 N N . GLY A 1 90 ? -0.092 -11.574 -19.825 1.00 71.88 90 GLY A N 1
ATOM 695 C CA . GLY A 1 90 ? 1.328 -11.906 -19.952 1.00 71.88 90 GLY A CA 1
ATOM 696 C C . GLY A 1 90 ? 1.563 -13.250 -20.639 1.00 71.88 90 GLY A C 1
ATOM 697 O O . GLY A 1 90 ? 2.450 -13.352 -21.478 1.00 71.88 90 GLY A O 1
ATOM 698 N N . GLU A 1 91 ? 0.703 -14.238 -20.385 1.00 57.31 91 GLU A N 1
ATOM 699 C CA . GLU A 1 91 ? 0.759 -15.564 -21.025 1.00 57.31 91 GLU A CA 1
ATOM 700 C C . GLU A 1 91 ? 0.439 -15.538 -22.538 1.00 57.31 91 GLU A C 1
ATOM 702 O O . GLU A 1 91 ? 0.701 -16.504 -23.250 1.00 57.31 91 GLU A O 1
ATOM 707 N N . GLY A 1 92 ? -0.087 -14.424 -23.063 1.00 52.62 92 GLY A N 1
ATOM 708 C CA . GLY A 1 92 ? -0.378 -14.243 -24.490 1.00 52.62 92 GLY A CA 1
ATOM 709 C C . GLY A 1 92 ? 0.737 -13.585 -25.315 1.00 52.62 92 GLY A C 1
ATOM 710 O O . GLY A 1 92 ? 0.585 -13.471 -26.529 1.00 52.62 92 GLY A O 1
ATOM 711 N N . ALA A 1 93 ? 1.829 -13.123 -24.692 1.00 53.66 93 ALA A N 1
ATOM 712 C CA . ALA A 1 93 ? 2.866 -12.320 -25.355 1.00 53.66 93 ALA A CA 1
ATOM 713 C C . ALA A 1 93 ? 4.122 -13.110 -25.780 1.00 53.66 93 ALA A C 1
ATOM 715 O O . ALA A 1 93 ? 4.999 -12.535 -26.416 1.00 53.66 93 ALA A O 1
ATOM 716 N N . GLU A 1 94 ? 4.211 -14.409 -25.472 1.00 51.41 94 GLU A N 1
ATOM 717 C CA . GLU A 1 94 ? 5.356 -15.262 -25.848 1.00 51.41 94 GLU A CA 1
ATOM 718 C C . GLU A 1 94 ? 5.145 -16.073 -27.147 1.00 51.41 94 GLU A C 1
ATOM 720 O O . GLU A 1 94 ? 5.987 -16.893 -27.495 1.00 51.41 94 GLU A O 1
ATOM 725 N N . ASN A 1 95 ? 4.063 -15.834 -27.904 1.00 44.53 95 ASN A N 1
ATOM 726 C CA . ASN A 1 95 ? 3.768 -16.540 -29.168 1.00 44.53 95 ASN A CA 1
ATOM 727 C C . ASN A 1 95 ? 3.532 -15.600 -30.375 1.00 44.53 95 ASN A C 1
ATOM 729 O O . ASN A 1 95 ? 2.762 -15.943 -31.274 1.00 44.53 95 ASN A O 1
ATOM 733 N N . GLY A 1 96 ? 4.151 -14.415 -30.391 1.00 38.28 96 GLY A N 1
ATOM 734 C CA . GLY A 1 96 ? 4.050 -13.439 -31.488 1.00 38.28 96 GLY A CA 1
ATOM 735 C C . GLY A 1 96 ? 5.391 -13.116 -32.121 1.00 38.28 96 GLY A C 1
ATOM 736 O O . GLY A 1 96 ? 6.302 -12.742 -31.352 1.00 38.28 96 GLY A O 1
#

Foldseek 3Di:
DDDDDDPPPPDDDPQDQAKDWPDWADPDPFKIWTWIWHDDPNWIKIKIFMWTADPVGIDTDGDIDMDTPVCVVVVVVVVVVVVVVVVVVVVPPPPD

Radius of gyration: 18.42 Å; chains: 1; bounding box: 39×49×53 Å
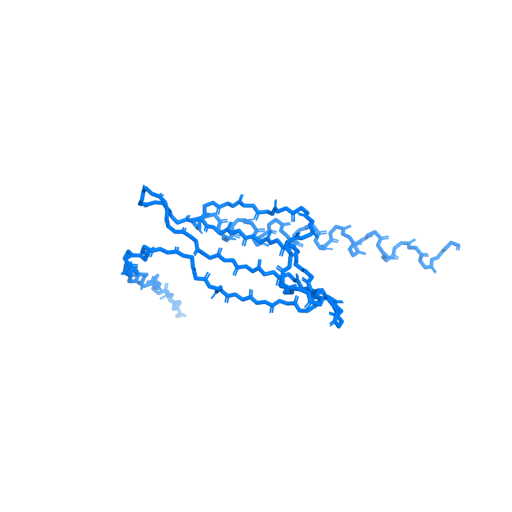
Organism: NCBI:txid2823807

pLDDT: mean 80.42, std 21.34, range [35.44, 97.62]

Secondary structure (DSSP, 8-state):
----PPPP---------SEEEEEEEEEETTEEEEEEEEEETTEEEEEEEEEEEETTEEEEEEEEEEEEGGGHHHHHHHHHHHHHHHHHHHTTSS--